Protein 2DRX (pdb70)

Foldseek 3Di:
DDDDDDDDDDDDDDDDDPD/DQDDDDDDDDDDDDDDDDD/DDDDDDDDDDDDDDDDDDDD

Solvent-accessible surface area: 5516 Å² total

B-factor: mean 19.34, std 11.38, range [6.85, 65.93]

Sequence (58 aa):
PGPGPGPGLGLGPGPGPGPGPGPGPGLGLGPGPGPGPGPGPGPGPGLGLGPGPGPGPG

Structure (mmCIF, N/CA/C/O backbone):
data_2DRX
#
_entry.id   2DRX
#
_cell.length_a   29.894
_cell.length_b   22.751
_cell.length_c   46.372
_cell.angle_alpha   90.00
_cell.angle_beta   107.62
_cell.angle_gamma   90.00
#
_symmetry.space_group_name_H-M   'P 1 21 1'
#
loop_
_entity.id
_entity.type
_entity.pdbx_description
1 polymer 'collagen like peptide'
2 water water
#
loop_
_atom_site.group_PDB
_atom_site.id
_atom_site.type_symbol
_atom_site.label_atom_id
_atom_site.label_alt_id
_atom_site.label_comp_id
_atom_site.label_asym_id
_atom_site.label_entity_id
_atom_site.label_seq_id
_atom_site.pdbx_PDB_ins_code
_atom_site.Cartn_x
_atom_site.Cartn_y
_atom_site.Cartn_z
_atom_site.occupancy
_atom_site.B_iso_or_equiv
_atom_site.auth_seq_id
_atom_site.auth_comp_id
_atom_site.auth_asym_id
_atom_site.auth_atom_id
_atom_site.pdbx_PDB_model_num
ATOM 1 N N . PRO A 1 1 ? -67.989 -1.596 42.728 1.00 37.27 1 PRO A N 1
ATOM 2 C CA . PRO A 1 1 ? -66.996 -2.663 42.483 1.00 36.44 1 PRO A CA 1
ATOM 3 C C . PRO A 1 1 ? -65.628 -2.039 42.254 1.00 35.27 1 PRO A C 1
ATOM 4 O O . PRO A 1 1 ? -65.548 -0.805 42.297 1.00 34.70 1 PRO A O 1
ATOM 16 N N . GLY A 1 3 ? -62.184 -0.307 40.835 1.00 23.53 3 GLY A N 1
ATOM 17 C CA . GLY A 1 3 ? -62.019 0.695 39.801 1.00 20.45 3 GLY A CA 1
ATOM 18 C C . GLY A 1 3 ? -61.480 0.098 38.522 1.00 17.00 3 GLY A C 1
ATOM 19 O O . GLY A 1 3 ? -61.102 -1.065 38.448 1.00 17.42 3 GLY A O 1
ATOM 20 N N . PRO A 1 4 ? -61.423 0.923 37.484 1.00 15.62 4 PRO A N 1
ATOM 21 C CA . PRO A 1 4 ? -60.889 0.479 36.198 1.00 13.99 4 PRO A CA 1
ATOM 22 C C . PRO A 1 4 ? -59.368 0.297 36.325 1.00 11.99 4 PRO A C 1
ATOM 23 O O . PRO A 1 4 ? -58.739 0.820 37.241 1.00 11.28 4 PRO A O 1
ATOM 35 N N . GLY A 1 6 ? -55.453 0.936 35.619 1.00 10.53 6 GLY A N 1
ATOM 36 C CA . GLY A 1 6 ? -54.645 2.111 35.345 1.00 12.07 6 GLY A CA 1
ATOM 37 C C . GLY A 1 6 ? -54.159 2.194 33.908 1.00 10.61 6 GLY A C 1
ATOM 38 O O . GLY A 1 6 ? -54.413 1.283 33.130 1.00 10.62 6 GLY A O 1
ATOM 39 N N . PRO A 1 7 ? -53.499 3.290 33.549 1.00 10.44 7 PRO A N 1
ATOM 40 C CA . PRO A 1 7 ? -52.982 3.460 32.186 1.00 10.21 7 PRO A CA 1
ATOM 41 C C . PRO A 1 7 ? -51.672 2.735 32.018 1.00 10.45 7 PRO A C 1
ATOM 42 O O . PRO A 1 7 ? -51.100 2.234 32.997 1.00 11.55 7 PRO A O 1
ATOM 54 N N . GLY A 1 9 ? -47.809 1.796 31.597 1.00 10.24 9 GLY A N 1
ATOM 55 C CA . GLY A 1 9 ? -46.597 2.218 32.238 1.00 10.45 9 GLY A CA 1
ATOM 56 C C . GLY A 1 9 ? -45.624 2.944 31.312 1.00 9.67 9 GLY A C 1
ATOM 57 O O . GLY A 1 9 ? -45.878 3.043 30.116 1.00 10.72 9 GLY A O 1
ATOM 58 N N . PRO A 1 10 ? -44.538 3.424 31.902 1.00 9.00 10 PRO A N 1
ATOM 59 C CA . PRO A 1 10 ? -43.529 4.149 31.128 1.00 9.95 10 PRO A CA 1
ATOM 60 C C . PRO A 1 10 ? -42.758 3.259 30.174 1.00 9.41 10 PRO A C 1
ATOM 61 O O . PRO A 1 10 ? -42.646 2.047 30.374 1.00 8.22 10 PRO A O 1
ATOM 73 N N . GLY A 1 12 ? -39.694 1.245 28.572 1.00 8.72 12 GLY A N 1
ATOM 74 C CA . GLY A 1 12 ? -38.497 0.680 29.170 1.00 8.88 12 GLY A CA 1
ATOM 75 C C . GLY A 1 12 ? -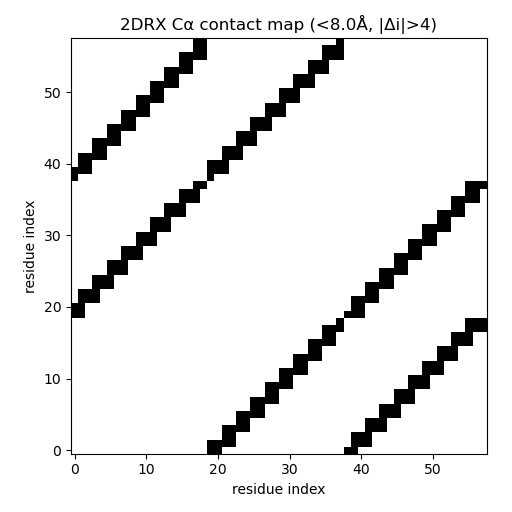37.230 1.474 28.931 1.00 8.33 12 GLY A C 1
ATOM 76 O O . GLY A 1 12 ? -37.186 2.486 28.231 1.00 8.17 12 GLY A O 1
ATOM 77 N N . LEU A 1 13 ? -36.165 0.985 29.580 1.00 8.62 13 LEU A N 1
ATOM 78 C CA . LEU A 1 13 ? -34.863 1.632 29.405 1.00 8.38 13 LEU A CA 1
ATOM 79 C C . LEU A 1 13 ? -34.334 1.534 27.989 1.00 7.60 13 LEU A C 1
ATOM 80 O O . LEU A 1 13 ? -34.572 0.553 27.277 1.00 9.18 13 LEU A O 1
ATOM 93 N N . GLY A 1 15 ? -31.924 0.478 25.072 1.00 9.84 15 GLY A N 1
ATOM 94 C CA . GLY A 1 15 ? -31.118 -0.709 24.910 1.00 10.69 15 GLY A CA 1
ATOM 95 C C . GLY A 1 15 ? -29.622 -0.390 24.982 1.00 10.91 15 GLY A C 1
ATOM 96 O O . GLY A 1 15 ? -29.159 0.745 24.979 1.00 12.06 15 GLY A O 1
ATOM 97 N N . LEU A 1 16 ? -28.822 -1.439 25.022 1.00 12.33 16 LEU A N 1
ATOM 98 C CA . LEU A 1 16 ? -27.366 -1.331 25.099 1.00 11.80 16 LEU A CA 1
ATOM 99 C C . LEU A 1 16 ? -26.764 -0.897 23.773 1.00 10.51 16 LEU A C 1
ATOM 100 O O . LEU A 1 16 ? -27.365 -1.005 22.687 1.00 10.85 16 LEU A O 1
ATOM 113 N N . GLY A 1 18 ? -24.707 -1.073 20.386 1.00 9.09 18 GLY A N 1
ATOM 114 C CA . GLY A 1 18 ? -24.562 -2.106 19.376 1.00 7.93 18 GLY A CA 1
ATOM 115 C C . GLY A 1 18 ? -23.188 -2.752 19.390 1.00 8.37 18 GLY A C 1
ATOM 116 O O . GLY A 1 18 ? -22.263 -2.301 20.083 1.00 8.49 18 GLY A O 1
ATOM 117 N N . PRO A 1 19 ? -23.056 -3.830 18.622 1.00 8.35 19 PRO A N 1
ATOM 118 C CA . PRO A 1 19 ? -21.752 -4.465 18.439 1.00 7.61 19 PRO A CA 1
ATOM 119 C C . PRO A 1 19 ? -20.727 -3.516 17.802 1.00 8.43 19 PRO A C 1
ATOM 120 O O . PRO A 1 19 ? -21.112 -2.530 17.136 1.00 8.04 19 PRO A O 1
ATOM 132 N N . GLY A 1 21 ? -18.141 -2.147 15.086 1.00 9.40 21 GLY A N 1
ATOM 133 C CA . GLY A 1 21 ? -18.099 -2.190 13.630 1.00 10.07 21 GLY A CA 1
ATOM 134 C C . GLY A 1 21 ? -16.969 -3.099 13.156 1.00 10.21 21 GLY A C 1
ATOM 135 O O . GLY A 1 21 ? -16.082 -3.475 13.925 1.00 10.71 21 GLY A O 1
ATOM 136 N N . PRO A 1 22 ? -17.036 -3.441 11.870 1.00 11.49 22 PRO A N 1
ATOM 137 C CA . PRO A 1 22 ? -15.973 -4.262 11.263 1.00 10.61 22 PRO A CA 1
ATOM 138 C C . PRO A 1 22 ? -14.715 -3.439 11.028 1.00 9.77 22 PRO A C 1
ATOM 139 O O . PRO A 1 22 ? -14.720 -2.192 11.044 1.00 9.87 22 PRO A O 1
ATOM 151 N N . GLY A 1 24 ? -11.712 -1.532 9.189 1.00 10.40 24 GLY A N 1
ATOM 152 C CA . GLY A 1 24 ? -11.753 -0.576 8.106 1.00 11.89 24 GLY A CA 1
ATOM 153 C C . GLY A 1 24 ? -11.086 -1.079 6.831 1.00 13.37 24 GLY A C 1
ATOM 154 O O . GLY A 1 24 ? -10.604 -2.211 6.732 1.00 15.13 24 GLY A O 1
ATOM 155 N N . PRO A 1 25 ? -11.095 -0.187 5.834 1.00 14.70 25 PRO A N 1
ATOM 156 C CA . PRO A 1 25 ? -10.412 -0.429 4.573 1.00 16.38 25 PRO A CA 1
ATOM 157 C C . PRO A 1 25 ? -8.904 -0.540 4.705 1.00 18.89 25 PRO A C 1
ATOM 158 O O . PRO A 1 25 ? -8.301 0.010 5.618 1.00 17.15 25 PRO A O 1
ATOM 170 N N . GLY A 1 27 ? -5.023 0.282 4.186 1.00 27.05 27 GLY A N 1
ATOM 171 C CA . GLY A 1 27 ? -4.390 1.602 4.199 1.00 28.74 27 GLY A CA 1
ATOM 172 C C . GLY A 1 27 ? -3.720 1.871 2.859 1.00 31.93 27 GLY A C 1
ATOM 173 O O . GLY A 1 27 ? -3.584 0.904 2.114 1.00 34.22 27 GLY A O 1
ATOM 174 N N . PRO A 1 28 ? -3.365 3.115 2.610 1.00 34.79 28 PRO A N 1
ATOM 175 C CA . PRO A 1 28 ? -2.605 3.518 1.415 1.00 36.67 28 PRO A CA 1
ATOM 176 C C . PRO A 1 28 ? -1.605 2.484 0.921 1.00 37.97 28 PRO A C 1
ATOM 177 O O . PRO A 1 28 ? -0.695 1.999 1.595 1.00 39.80 28 PRO A O 1
ATOM 189 N N . GLY B 1 3 ? -65.660 1.351 45.689 1.00 36.97 3 GLY B N 1
ATOM 190 C CA . GLY B 1 3 ? -64.837 0.177 46.002 1.00 35.66 3 GLY B CA 1
ATOM 191 C C . GLY B 1 3 ? -63.357 0.516 45.970 1.00 34.01 3 GLY B C 1
ATOM 192 O O . GLY B 1 3 ? -62.994 1.695 46.020 1.00 38.18 3 GLY B O 1
ATOM 193 N N . PRO B 1 4 ? -62.488 -0.490 45.893 1.00 31.02 4 PRO B N 1
ATOM 194 C CA . PRO B 1 4 ? -61.039 -0.274 45.985 1.00 29.41 4 PRO B CA 1
ATOM 195 C C . PRO B 1 4 ? -60.461 0.185 44.643 1.00 27.82 4 PRO B C 1
ATOM 196 O O . PRO B 1 4 ? -61.162 0.044 43.641 1.00 25.94 4 PRO B O 1
ATOM 208 N N . GLY B 1 6 ? -58.532 0.183 41.116 1.00 16.56 6 GLY B N 1
ATOM 209 C CA . GLY B 1 6 ? -58.413 -0.896 40.155 1.00 14.49 6 GLY B CA 1
ATOM 210 C C . GLY B 1 6 ? -57.020 -1.455 40.028 1.00 14.78 6 GLY B C 1
ATOM 211 O O . GLY B 1 6 ? -56.098 -1.013 40.697 1.00 15.27 6 GLY B O 1
ATOM 212 N N . PRO B 1 7 ? -56.897 -2.446 39.153 1.00 14.81 7 PRO B N 1
ATOM 213 C CA . PRO B 1 7 ? -55.563 -3.041 38.996 1.00 14.55 7 PRO B CA 1
ATOM 214 C C . PRO B 1 7 ? -54.584 -2.109 38.314 1.00 12.70 7 PRO B C 1
ATOM 215 O O . PRO B 1 7 ? -54.961 -1.160 37.622 1.00 12.55 7 PRO B O 1
ATOM 227 N N . GLY B 1 9 ? -52.063 -0.690 35.528 1.00 12.16 9 GLY B N 1
ATOM 228 C CA . GLY B 1 9 ? -52.209 -0.732 34.092 1.00 10.92 9 GLY B CA 1
ATOM 229 C C . GLY B 1 9 ? -51.249 -1.716 33.446 1.00 9.07 9 GLY B C 1
ATOM 230 O O . GLY B 1 9 ? -50.394 -2.299 34.104 1.00 11.65 9 GLY B O 1
ATOM 231 N N . PRO B 1 10 ? -51.375 -1.836 32.124 1.00 10.06 10 PRO B N 1
ATOM 232 C CA . PRO B 1 10 ? -50.432 -2.646 31.333 1.00 9.63 10 PRO B CA 1
ATOM 233 C C . PRO B 1 10 ? -49.000 -2.167 31.472 1.00 10.57 10 PRO B C 1
ATOM 234 O O . PRO B 1 10 ? -48.741 -0.977 31.680 1.00 11.66 10 PRO B O 1
ATOM 246 N N . GLY B 1 12 ? -45.358 -0.893 30.312 1.00 8.78 12 GLY B N 1
ATOM 247 C CA . GLY B 1 12 ? -44.987 0.011 29.230 1.00 9.22 12 GLY B CA 1
ATOM 248 C C . GLY B 1 12 ? -44.444 -0.713 28.007 1.00 8.46 12 GLY B C 1
ATOM 249 O O . GLY B 1 12 ? -44.180 -1.932 28.039 1.00 10.03 12 GLY B O 1
ATOM 250 N N . LEU B 1 13 ? -44.271 0.034 26.930 1.00 9.44 13 LEU B N 1
ATOM 251 C CA . LEU B 1 13 ? -43.678 -0.521 25.723 1.00 9.68 13 LEU B CA 1
ATOM 252 C C . LEU B 1 13 ? -42.176 -0.695 25.888 1.00 9.14 13 LEU B C 1
ATOM 253 O O . LEU B 1 13 ? -41.555 -0.097 26.797 1.00 8.57 13 LEU B O 1
ATOM 266 N N . GLY B 1 15 ? -38.168 -0.234 25.543 1.00 7.71 15 GLY B N 1
ATOM 267 C CA . GLY B 1 15 ? -37.373 0.952 25.368 1.00 7.96 15 GLY B CA 1
ATOM 268 C C . GLY B 1 15 ? -36.849 1.144 23.960 1.00 8.39 15 GLY B C 1
ATOM 269 O O . GLY B 1 15 ? -36.969 0.245 23.122 1.00 8.65 15 GLY B O 1
ATOM 270 N N . LEU B 1 16 ? -36.283 2.333 23.665 1.00 8.00 16 LEU B N 1
ATOM 271 C CA . LEU B 1 16 ? -35.656 2.581 22.404 1.00 8.13 16 LEU B CA 1
ATOM 272 C C . LEU B 1 16 ? -34.456 1.648 22.232 1.00 8.11 16 LEU B C 1
ATOM 273 O O . LEU B 1 16 ? -33.849 1.239 23.211 1.00 9.29 16 LEU B O 1
ATOM 286 N N . GLY B 1 18 ? -30.594 0.825 21.647 1.00 9.92 18 GLY B N 1
ATOM 287 C CA . GLY B 1 18 ? -29.352 1.508 22.027 1.00 9.06 18 GLY B CA 1
ATOM 288 C C . GLY B 1 18 ? -28.696 2.201 20.862 1.00 8.33 18 GLY B C 1
ATOM 289 O O . GLY B 1 18 ? -29.104 1.992 19.700 1.00 8.89 18 GLY B O 1
ATOM 290 N N . PRO B 1 19 ? -27.679 3.010 21.145 1.00 9.23 19 PRO B N 1
ATOM 291 C CA . PRO B 1 19 ? -26.969 3.673 20.044 1.00 9.07 19 PRO B CA 1
ATOM 292 C C . PRO B 1 19 ? -26.088 2.695 19.269 1.00 8.74 19 PRO B C 1
ATOM 293 O O . PRO B 1 19 ? -25.901 1.550 19.717 1.00 8.69 19 PRO B O 1
ATOM 305 N N . GLY B 1 21 ? -22.881 0.764 17.847 1.00 7.58 21 GLY B N 1
ATOM 306 C CA . GLY B 1 21 ? -21.697 0.323 18.526 1.00 7.51 21 GLY B CA 1
ATOM 307 C C . GLY B 1 21 ? -20.492 1.179 18.183 1.00 8.13 21 GLY B C 1
ATOM 308 O O . GLY B 1 21 ? -20.565 2.078 17.350 1.00 9.91 21 GLY B O 1
ATOM 309 N N . PRO B 1 22 ? -19.375 0.906 18.844 1.00 9.51 22 PRO B N 1
ATOM 310 C CA . PRO B 1 22 ? -18.136 1.651 18.565 1.00 10.09 22 PRO B CA 1
ATOM 311 C C . PRO B 1 22 ? -17.608 1.406 17.158 1.00 10.01 22 PRO B C 1
ATOM 312 O O . PRO B 1 22 ? -17.886 0.386 16.511 1.00 9.82 22 PRO B O 1
ATOM 324 N N . GLY B 1 24 ? -15.264 0.221 14.206 1.00 9.29 24 GLY B N 1
ATOM 325 C CA . GLY B 1 24 ? -14.383 -0.927 14.099 1.00 10.00 24 GLY B CA 1
ATOM 326 C C . GLY B 1 24 ? -12.921 -0.541 14.135 1.00 10.61 24 GLY B C 1
ATOM 327 O O . GLY B 1 24 ? -12.539 0.627 14.079 1.00 12.31 24 GLY B O 1
ATOM 328 N N . PRO B 1 25 ? -12.036 -1.545 14.225 1.00 11.23 25 PRO B N 1
ATOM 329 C CA . PRO B 1 25 ? -10.614 -1.289 14.170 1.00 12.04 25 PRO B CA 1
ATOM 330 C C . PRO B 1 25 ? -10.122 -0.688 12.856 1.00 12.28 25 PRO B C 1
ATOM 331 O O . PRO B 1 25 ? -10.811 -0.805 11.845 1.00 11.59 25 PRO B O 1
ATOM 343 N N . GLY B 1 27 ? -8.248 -0.692 9.399 1.00 12.21 27 GLY B N 1
ATOM 344 C CA . GLY B 1 27 ? -8.055 -1.708 8.400 1.00 13.46 27 GLY B CA 1
ATOM 345 C C . GLY B 1 27 ? -6.628 -2.205 8.347 1.00 13.29 27 GLY B C 1
ATOM 346 O O . GLY B 1 27 ? -5.751 -1.740 9.046 1.00 15.67 27 GLY B O 1
ATOM 347 N N . PRO B 1 28 ? -6.414 -3.227 7.527 1.00 16.35 28 PRO B N 1
ATOM 348 C CA . PRO B 1 28 ? -5.068 -3.829 7.467 1.00 17.85 28 PRO B CA 1
ATOM 349 C C . PRO B 1 28 ? -4.058 -2.831 6.929 1.00 21.53 28 PRO B C 1
ATOM 350 O O . PRO B 1 28 ? -4.414 -1.863 6.254 1.00 20.05 28 PRO B O 1
ATOM 362 N N . GLY B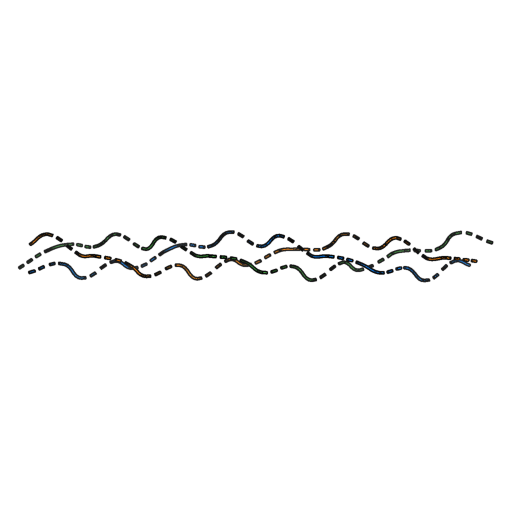 1 30 ? -1.202 -1.128 4.593 1.00 32.74 30 GLY B N 1
ATOM 363 C CA . GLY B 1 30 ? -1.121 -1.014 3.164 1.00 34.71 30 GLY B CA 1
ATOM 364 C C . GLY B 1 30 ? 0.055 -1.710 2.500 1.00 37.41 30 GLY B C 1
ATOM 365 O O . GLY B 1 30 ? 1.018 -2.175 3.153 1.00 42.14 30 GLY B O 1
ATOM 367 N N . PRO C 1 1 ? -70.511 1.433 43.033 0.50 40.94 1 PRO C N 1
ATOM 368 C CA . PRO C 1 1 ? -69.639 2.608 42.983 0.50 40.56 1 PRO C CA 1
ATOM 369 C C . PRO C 1 1 ? -68.201 2.247 42.637 0.50 41.12 1 PRO C C 1
ATOM 370 O O . PRO C 1 1 ? -67.411 1.971 43.545 0.50 41.58 1 PRO C O 1
ATOM 382 N N . GLY C 1 3 ? -64.509 2.289 42.298 1.00 33.58 3 GLY C N 1
ATOM 383 C CA . GLY C 1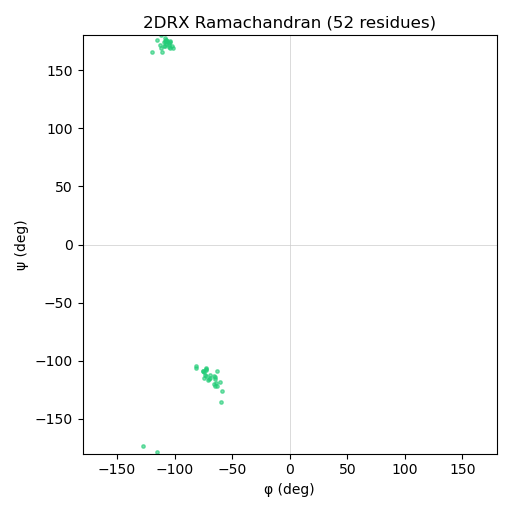 3 ? -63.413 3.027 42.895 1.00 31.42 3 GLY C CA 1
ATOM 384 C C . GLY C 1 3 ? -62.493 3.650 41.856 1.00 27.21 3 GLY C C 1
ATOM 385 O O . GLY C 1 3 ? -62.757 3.603 40.654 1.00 27.02 3 GLY C O 1
ATOM 386 N N . PRO C 1 4 ? -61.399 4.228 42.330 1.00 24.16 4 PRO C N 1
ATOM 387 C CA . PRO C 1 4 ? -60.504 5.003 41.474 1.00 21.22 4 PRO C CA 1
ATOM 388 C C . PRO C 1 4 ? -59.768 4.082 40.500 1.00 17.83 4 PRO C C 1
ATOM 389 O O . PRO C 1 4 ? -59.657 2.877 40.757 1.00 18.23 4 PRO C O 1
ATOM 401 N N . GLY C 1 6 ? -56.733 2.192 38.785 1.00 11.10 6 GLY C N 1
ATOM 402 C CA . GLY C 1 6 ? -55.498 1.703 39.329 1.00 11.52 6 GLY C CA 1
ATOM 403 C C . GLY C 1 6 ? -54.301 2.536 38.915 1.00 12.21 6 GLY C C 1
ATOM 404 O O . GLY C 1 6 ? -54.368 3.444 38.093 1.00 12.49 6 GLY C O 1
ATOM 405 N N . PRO C 1 7 ? -53.150 2.187 39.490 1.00 13.39 7 PRO C N 1
ATOM 406 C CA . PRO C 1 7 ? -51.941 2.941 39.161 1.00 13.43 7 PRO C CA 1
ATOM 407 C C . PRO C 1 7 ? -51.434 2.638 37.757 1.00 12.33 7 PRO C C 1
ATOM 408 O O . PRO C 1 7 ? -51.850 1.660 37.149 1.00 12.79 7 PRO C O 1
ATOM 420 N N . GLY C 1 9 ? -49.105 1.129 34.943 1.00 11.72 9 GLY C N 1
ATOM 421 C CA . GLY C 1 9 ? -48.361 -0.114 34.829 1.00 11.91 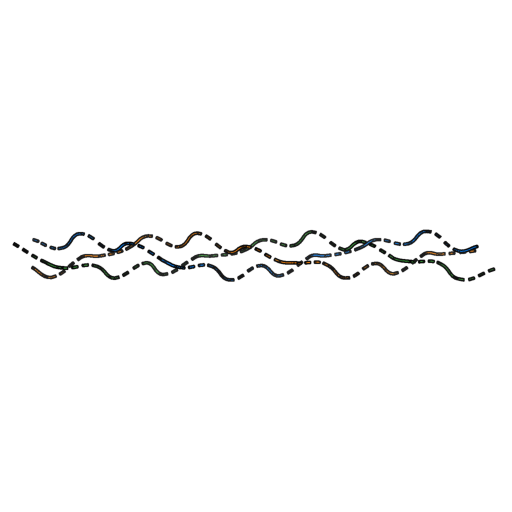9 GLY C CA 1
ATOM 422 C C . GLY C 1 9 ? -46.881 0.105 35.122 1.00 11.32 9 GLY C C 1
ATOM 423 O O . GLY C 1 9 ? -46.360 1.223 35.237 1.00 11.87 9 GLY C O 1
ATOM 424 N N . PRO C 1 10 ? -46.179 -1.024 35.267 1.00 11.21 10 PRO C N 1
A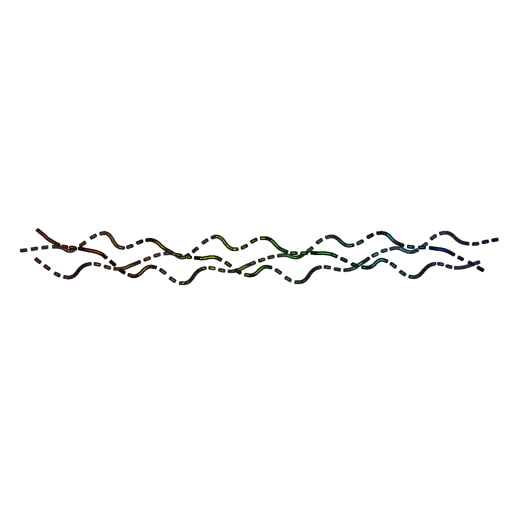TOM 425 C CA . PRO C 1 10 ? -44.729 -0.951 35.474 1.00 11.44 10 PRO C CA 1
ATOM 426 C C . PRO C 1 10 ? -44.024 -0.555 34.189 1.00 10.23 10 PRO C C 1
ATOM 427 O O . PRO C 1 10 ? -44.593 -0.556 33.089 1.00 9.93 10 PRO C O 1
ATOM 439 N N . GLY C 1 12 ? -41.710 -0.692 30.886 1.00 8.64 12 GLY C N 1
ATOM 440 C CA . GLY C 1 12 ? -41.476 -1.694 29.876 1.00 9.20 12 GLY C CA 1
ATOM 441 C C . GLY C 1 12 ? -40.130 -2.385 29.925 1.00 9.27 12 GLY C C 1
ATOM 442 O O . GLY C 1 12 ? -39.283 -2.021 30.753 1.00 10.33 12 GLY C O 1
ATOM 443 N N . LEU C 1 13 ? -39.996 -3.360 29.031 1.00 9.23 13 LEU C N 1
ATOM 444 C CA . LEU C 1 13 ? -38.717 -4.074 28.888 1.00 9.05 13 LEU C CA 1
ATOM 445 C C . LEU C 1 13 ? -37.595 -3.202 28.367 1.00 7.55 13 LEU C C 1
ATOM 446 O O . LEU C 1 13 ? -37.847 -2.213 27.677 1.00 8.71 13 LEU C O 1
ATOM 459 N N . GLY C 1 15 ? -34.838 -1.895 25.815 1.00 8.68 15 GLY C N 1
ATOM 460 C CA . GLY C 1 15 ? -34.833 -1.902 24.350 1.00 9.12 15 GLY C CA 1
ATOM 461 C C . GLY C 1 15 ? -33.783 -2.860 23.816 1.00 10.17 15 GLY C C 1
ATOM 462 O O . GLY C 1 15 ? -32.909 -3.376 24.518 1.00 11.13 15 GLY C O 1
ATOM 463 N N . LEU C 1 16 ? -33.860 -3.093 22.519 1.00 10.98 16 LEU C N 1
ATOM 464 C CA . LEU C 1 16 ? -32.931 -3.904 21.757 1.00 9.74 16 LEU C CA 1
ATOM 465 C C . LEU C 1 16 ? -31.570 -3.246 21.734 1.00 10.37 16 LEU C C 1
ATOM 466 O O . LEU C 1 16 ? -31.456 -2.020 21.884 1.00 10.19 16 LEU C O 1
ATOM 479 N N . GLY C 1 18 ? -28.382 -1.586 19.977 1.00 9.49 18 GLY C N 1
ATOM 480 C CA . GLY C 1 18 ? -28.188 -0.814 18.766 1.00 9.02 18 GLY C CA 1
ATOM 481 C C . GLY C 1 18 ? -27.565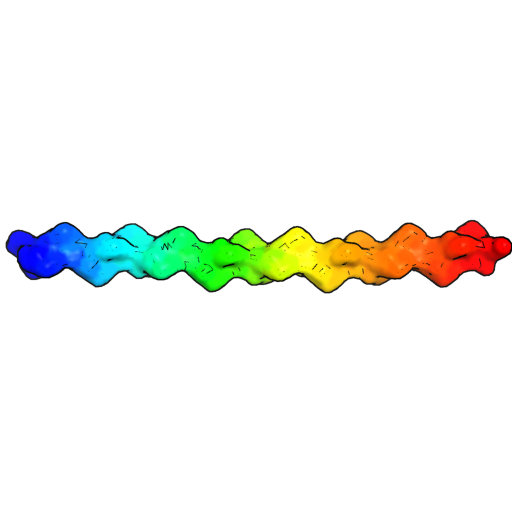 -1.634 17.663 1.00 8.03 18 GLY C C 1
ATOM 482 O O . GLY C 1 18 ? -27.135 -2.786 17.858 1.00 9.56 18 GLY C O 1
ATOM 483 N N . PRO C 1 19 ? -27.489 -0.985 16.484 1.00 8.52 19 PRO C N 1
ATOM 484 C CA . PRO C 1 19 ? -26.835 -1.642 15.359 1.00 8.48 19 PRO C CA 1
ATOM 485 C C . PRO C 1 19 ? -25.323 -1.643 15.530 1.00 8.41 19 PRO C C 1
ATOM 486 O O . PRO C 1 19 ? -24.759 -0.911 16.354 1.00 7.71 19 PRO C O 1
ATOM 498 N N . GLY C 1 21 ? -21.494 -0.798 14.983 1.00 8.72 21 GLY C N 1
ATOM 499 C CA . GLY C 1 21 ? -20.862 0.484 14.670 1.00 8.38 21 GLY C CA 1
ATOM 500 C C . GLY C 1 21 ? -20.382 0.527 13.239 1.00 9.48 21 GLY C C 1
ATOM 501 O O . GLY C 1 21 ? -20.449 -0.473 12.513 1.00 10.39 21 GLY C O 1
ATOM 502 N N . PRO C 1 22 ? -19.859 1.681 12.818 1.00 10.76 22 PRO C N 1
ATOM 503 C CA . PRO C 1 22 ? -19.354 1.793 11.443 1.00 11.00 22 PRO C CA 1
ATOM 504 C C . PRO C 1 22 ? -18.025 1.098 11.270 1.00 11.02 22 PRO C C 1
ATOM 505 O O . PRO C 1 22 ? -17.334 0.819 12.256 1.00 10.19 22 PRO C O 1
ATOM 517 N N . GLY C 1 24 ? -14.169 0.677 10.730 1.00 12.72 24 GLY C N 1
ATOM 518 C CA . GLY C 1 24 ? -13.013 1.399 11.217 1.00 12.41 24 GLY C CA 1
ATOM 519 C C . GLY C 1 24 ? -12.418 2.282 10.136 1.00 13.33 24 GLY C C 1
ATOM 520 O O . GLY C 1 24 ? -12.782 2.271 8.965 1.00 13.16 24 GLY C O 1
ATOM 521 N N . PRO C 1 25 ? -11.454 3.113 10.534 1.00 13.23 25 PRO C N 1
ATOM 522 C CA . PRO C 1 25 ? -10.800 3.966 9.549 1.00 14.60 25 PRO C CA 1
ATOM 523 C C . PRO C 1 25 ? -9.892 3.111 8.672 1.00 14.90 25 PRO C C 1
ATOM 524 O O . PRO C 1 25 ? -9.617 1.958 9.027 1.00 15.27 25 PRO C O 1
ATOM 536 N N . GLY C 1 27 ? -6.506 1.581 7.173 1.00 16.23 27 GLY C N 1
ATOM 537 C CA . GLY C 1 27 ? -5.287 1.141 7.817 1.00 17.18 27 GLY C CA 1
ATOM 538 C C . GLY C 1 27 ? -4.108 2.066 7.599 1.00 19.83 27 GLY C C 1
ATOM 539 O O . GLY C 1 27 ? -4.182 3.027 6.845 1.00 20.24 27 GLY C O 1
ATOM 540 N N . PRO C 1 28 ? -3.030 1.741 8.318 1.00 22.19 28 PRO C N 1
ATOM 541 C CA . PRO C 1 28 ? -1.793 2.511 8.176 1.00 25.03 28 PRO C CA 1
ATOM 542 C C . PRO C 1 28 ? -1.275 2.469 6.741 1.00 28.02 28 PRO C C 1
ATOM 543 O O . PRO C 1 28 ? -1.451 1.484 6.009 1.00 27.88 28 PRO C 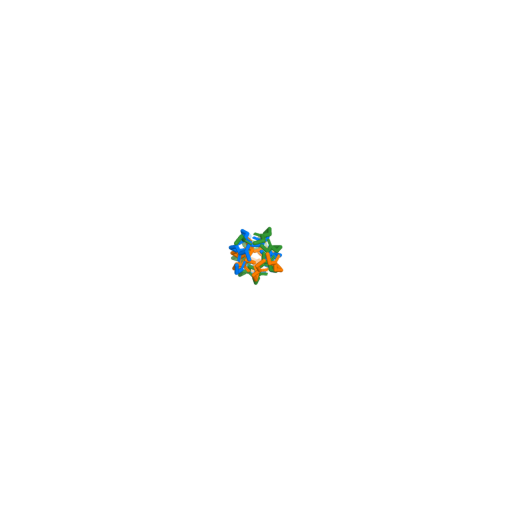O 1
ATOM 555 N N . GLY C 1 30 ? 1.614 2.082 3.864 1.00 38.86 30 GLY C N 1
ATOM 556 C CA . GLY C 1 30 ? 2.835 1.297 3.708 1.00 40.52 30 GLY C CA 1
ATOM 557 C C . GLY C 1 30 ? 4.084 2.156 3.812 1.00 41.93 30 GLY C C 1
ATOM 558 O O . GLY C 1 30 ? 4.445 2.668 4.877 1.00 44.93 30 GLY C O 1
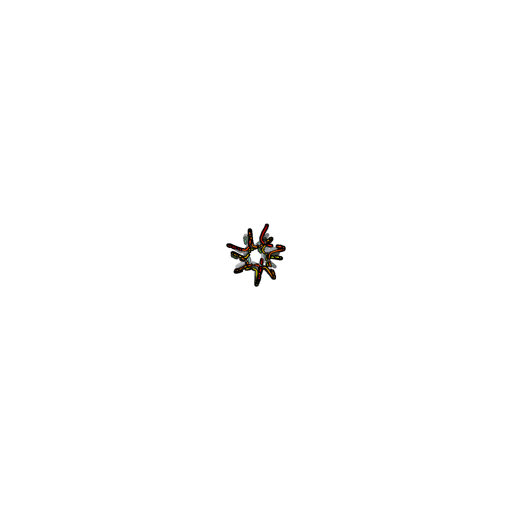#

Secondary structure (DSSP, 8-state):
-------------------/-------------------/--------------------

Radius of gyration: 23.95 Å; Cα contacts (8 Å, |Δi|>4): 166; chains: 3; bounding box: 72×10×45 Å